Protein AF-A0A2C5XZE7-F1 (afdb_monomer_lite)

pLDDT: mean 70.47, std 21.65, range [35.38, 95.81]

Foldseek 3Di:
DDDDPDPFDWDQDPQQRDIWGPDPVRVVVVCPDPSNVVSVVVVVVVVVVVVVVVVVVVVVVVVVVVVCCVVVVVCPDDDPDDDDDDDDDPPPPVVVVVVVVVCVVVVDDDDDDDDDDDDDDDDDDDDDDDDDDDDDDDDDDDDDDDDDD

Radius of gyration: 31.61 Å; chains: 1; bounding box: 76×50×79 Å

InterPro domains:
  IPR003604 Matrin/U1-C-like, C2H2-type zinc finger [SM00451] (8-43)
  IPR013085 U1-C, C2H2-type zinc finger [PF06220] (9-42)
  IPR036236 Zinc finger C2H2 superfamily [SSF57667] (9-52)
  IPR040023 WW domain-binding protein 4 [PTHR13173] (1-76)

Structure (mmCIF, N/CA/C/O backbone):
data_AF-A0A2C5XZE7-F1
#
_entry.id   AF-A0A2C5XZE7-F1
#
loop_
_atom_site.group_PDB
_atom_site.id
_atom_site.type_symbol
_atom_site.label_atom_id
_atom_site.label_alt_id
_atom_site.label_comp_id
_atom_site.label_asym_id
_atom_site.label_entity_id
_atom_site.label_seq_id
_atom_site.pdbx_PDB_ins_code
_atom_site.Cartn_x
_atom_site.Cartn_y
_atom_site.Cartn_z
_atom_site.occupancy
_atom_site.B_iso_or_equiv
_atom_site.auth_seq_id
_atom_site.auth_comp_id
_atom_site.auth_asym_id
_atom_site.auth_atom_id
_atom_site.pdbx_PDB_model_num
ATOM 1 N N . MET A 1 1 ? -3.528 26.593 37.131 1.00 56.59 1 MET A N 1
ATOM 2 C CA . MET A 1 1 ? -2.731 25.625 36.351 1.00 56.59 1 MET A CA 1
ATOM 3 C C . MET A 1 1 ? -3.658 25.050 35.301 1.00 56.59 1 MET A C 1
ATOM 5 O O . MET A 1 1 ? -4.639 24.436 35.677 1.00 56.59 1 MET A O 1
ATOM 9 N N . SER A 1 2 ? -3.459 25.368 34.026 1.00 60.34 2 SER A N 1
ATOM 10 C CA . SER A 1 2 ? -4.349 24.929 32.948 1.00 60.34 2 SER A CA 1
ATOM 11 C C . SER A 1 2 ? -4.064 23.470 32.592 1.00 60.34 2 SER A C 1
ATOM 13 O O . SER A 1 2 ? -3.023 23.171 32.006 1.00 60.34 2 SER A O 1
ATOM 15 N N . GLU A 1 3 ? -4.979 22.566 32.957 1.00 59.72 3 GLU A N 1
ATOM 16 C CA . GLU A 1 3 ? -4.972 21.178 32.495 1.00 59.72 3 GLU A CA 1
ATOM 17 C C . GLU A 1 3 ? -4.817 21.118 30.970 1.00 59.72 3 GLU A C 1
ATOM 19 O O . GLU A 1 3 ? -5.596 21.670 30.190 1.00 59.72 3 GLU A O 1
ATOM 24 N N . TYR A 1 4 ? -3.786 20.405 30.543 1.00 65.81 4 TYR A N 1
ATOM 25 C CA . TYR A 1 4 ? -3.525 20.090 29.156 1.00 65.81 4 TYR A CA 1
ATOM 26 C C . TYR A 1 4 ? -4.448 18.939 28.730 1.00 65.81 4 TYR A C 1
ATOM 28 O O . TYR A 1 4 ? -4.249 17.784 29.109 1.00 65.81 4 TYR A O 1
ATOM 36 N N . TRP A 1 5 ? -5.474 19.246 27.936 1.00 74.94 5 TRP A N 1
ATOM 37 C CA . TRP A 1 5 ? -6.295 18.234 27.279 1.00 74.94 5 TRP A CA 1
ATOM 38 C C . TRP A 1 5 ? -5.441 17.546 26.204 1.00 74.94 5 TRP A C 1
ATOM 40 O O . TRP A 1 5 ? -5.211 18.050 25.109 1.00 74.94 5 TRP A O 1
ATOM 50 N N . LYS A 1 6 ? -4.891 16.379 26.531 1.00 73.88 6 LYS A N 1
ATOM 51 C CA . LYS A 1 6 ? -4.135 15.562 25.577 1.00 73.88 6 LYS A CA 1
ATOM 52 C C . LYS A 1 6 ? -5.154 14.790 24.741 1.00 73.88 6 LYS A C 1
ATOM 54 O O . LYS A 1 6 ? -5.779 13.855 25.236 1.00 73.88 6 LYS A O 1
ATOM 59 N N . SER A 1 7 ? -5.371 15.200 23.492 1.00 82.00 7 SER A N 1
ATOM 60 C CA . SER A 1 7 ? -6.251 14.467 22.574 1.00 82.00 7 SER A CA 1
ATOM 61 C C . SER A 1 7 ? -5.785 13.018 22.417 1.00 82.00 7 SER A C 1
ATOM 63 O O . SER A 1 7 ? -4.579 12.764 22.376 1.00 82.00 7 SER A O 1
ATOM 65 N N . THR A 1 8 ? -6.721 12.076 22.269 1.00 82.50 8 THR A N 1
ATOM 66 C CA . THR A 1 8 ? -6.388 10.673 21.993 1.00 82.50 8 THR A CA 1
ATOM 67 C C . THR A 1 8 ? -5.544 10.587 20.718 1.00 82.50 8 THR A C 1
ATOM 69 O O . THR A 1 8 ? -5.993 11.084 19.677 1.00 82.50 8 THR A O 1
ATOM 72 N N . PRO A 1 9 ? -4.345 9.982 20.769 1.00 88.00 9 PRO A N 1
ATOM 73 C CA . PRO A 1 9 ? -3.509 9.840 19.588 1.00 88.00 9 PRO A CA 1
ATOM 74 C C . PRO A 1 9 ? -4.241 9.023 18.509 1.00 88.00 9 PRO A C 1
ATOM 76 O O . PRO A 1 9 ? -5.071 8.155 18.810 1.00 88.00 9 PRO A O 1
ATOM 79 N N . LYS A 1 10 ? -4.002 9.367 17.242 1.00 91.19 10 LYS A N 1
ATOM 80 C CA . LYS A 1 10 ? -4.565 8.687 16.071 1.00 91.19 10 LYS A CA 1
ATOM 81 C C . LYS A 1 10 ? -3.438 8.404 15.085 1.00 91.19 10 LYS A C 1
ATOM 83 O O . LYS A 1 10 ? -2.702 9.326 14.731 1.00 91.19 10 LYS A O 1
ATOM 88 N N . TYR A 1 11 ? -3.369 7.181 14.570 1.00 90.81 11 TYR A N 1
ATOM 89 C CA . TYR A 1 11 ? -2.409 6.798 13.542 1.00 90.81 11 TYR A CA 1
ATOM 90 C C . TYR A 1 11 ? -3.055 6.687 12.176 1.00 90.81 11 TYR A C 1
ATOM 92 O O . TYR A 1 11 ? -4.246 6.409 12.021 1.00 90.81 11 TYR A O 1
ATOM 100 N N . TRP A 1 12 ? -2.217 6.862 11.165 1.00 94.06 12 TRP A N 1
ATOM 101 C CA . TRP A 1 12 ? -2.557 6.581 9.786 1.00 94.06 12 TRP A CA 1
ATOM 102 C C . TRP A 1 12 ? -2.275 5.116 9.454 1.00 94.06 12 TRP A C 1
ATOM 104 O O . TRP A 1 12 ? -1.146 4.640 9.584 1.00 94.06 12 TRP A O 1
ATOM 114 N N . CYS A 1 13 ? -3.289 4.399 8.981 1.00 93.88 13 CYS A N 1
ATOM 115 C CA . CYS A 1 13 ? -3.121 3.041 8.486 1.00 93.88 13 CYS A CA 1
ATOM 116 C C . CYS A 1 13 ? -2.782 3.044 6.988 1.00 93.88 13 CYS A C 1
ATOM 118 O O . CYS A 1 13 ? -3.598 3.455 6.162 1.00 93.88 13 CYS A O 1
ATOM 120 N N . LYS A 1 14 ? -1.609 2.511 6.618 1.00 92.25 14 LYS A N 1
ATOM 121 C CA . LYS A 1 14 ? -1.112 2.505 5.230 1.00 92.25 14 LYS A CA 1
ATOM 122 C C . LYS A 1 14 ? -1.949 1.658 4.265 1.00 92.25 14 LYS A C 1
ATOM 124 O O . LYS A 1 14 ? -2.090 2.026 3.107 1.00 92.25 14 LYS A O 1
ATOM 129 N N . HIS A 1 15 ? -2.506 0.538 4.724 1.00 93.94 15 HIS A N 1
ATOM 130 C CA . HIS A 1 15 ? -3.271 -0.374 3.861 1.00 93.94 15 HIS A CA 1
ATOM 131 C C . HIS A 1 15 ? -4.743 0.027 3.713 1.00 93.94 15 HIS A C 1
ATOM 133 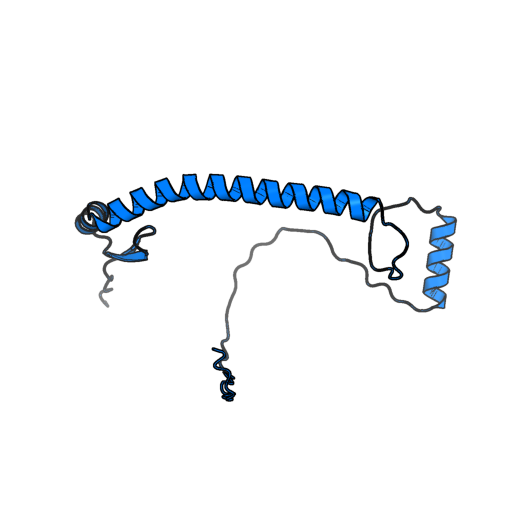O O . HIS A 1 15 ? -5.380 -0.322 2.723 1.00 93.94 15 HIS A O 1
ATOM 139 N N . CYS A 1 16 ? -5.293 0.748 4.693 1.00 90.88 16 CYS A N 1
ATOM 140 C CA . CYS A 1 16 ? -6.690 1.186 4.680 1.00 90.88 16 CYS A CA 1
ATOM 141 C C . CYS A 1 16 ? -6.871 2.660 4.298 1.00 90.88 16 CYS A C 1
ATOM 143 O O . CYS A 1 16 ? -8.006 3.061 4.048 1.00 90.88 16 CYS A O 1
ATOM 145 N N . SER A 1 17 ? -5.786 3.440 4.254 1.00 91.88 17 SER A N 1
ATOM 146 C CA . SER A 1 17 ? -5.788 4.886 4.004 1.00 91.88 17 SER A CA 1
ATOM 147 C C . SER A 1 17 ? -6.788 5.635 4.888 1.00 91.88 17 SER A C 1
ATOM 149 O O . SER A 1 17 ? -7.579 6.448 4.414 1.00 91.88 17 SER A O 1
ATOM 151 N N . CYS A 1 18 ? -6.797 5.311 6.182 1.00 91.56 18 CYS A N 1
ATOM 152 C CA . CYS A 1 18 ? -7.702 5.910 7.154 1.00 91.56 18 CYS A CA 1
ATOM 153 C C . CYS A 1 18 ? -6.991 6.205 8.475 1.00 91.56 18 CYS A C 1
ATOM 155 O O . CYS A 1 18 ? -6.058 5.497 8.868 1.00 91.56 18 CYS A O 1
ATOM 157 N N . TYR A 1 19 ? -7.479 7.230 9.176 1.00 92.62 19 TYR A N 1
ATOM 158 C CA . TYR A 1 19 ? -7.058 7.537 10.538 1.00 92.62 19 TYR A CA 1
ATOM 159 C C . TYR A 1 19 ? -7.811 6.661 11.537 1.00 92.62 19 TYR A C 1
ATOM 161 O O . TYR A 1 19 ? -9.041 6.632 11.549 1.00 92.62 19 TYR A O 1
ATOM 169 N N . VAL A 1 20 ? -7.064 5.963 12.384 1.00 92.38 20 VAL A N 1
ATOM 170 C CA . VAL A 1 20 ? -7.575 5.058 13.418 1.00 92.38 20 VAL A CA 1
ATOM 171 C C . VAL A 1 20 ? -7.083 5.551 14.775 1.00 92.38 20 VAL A C 1
ATOM 173 O O . VAL A 1 20 ? -6.027 6.169 14.875 1.00 92.38 20 VAL A O 1
ATOM 176 N N . ARG A 1 21 ? -7.864 5.323 15.830 1.00 91.88 21 ARG A N 1
ATOM 177 C CA . ARG A 1 21 ? -7.493 5.691 17.203 1.00 91.88 21 ARG A CA 1
ATOM 178 C C . ARG A 1 21 ? -6.381 4.770 17.729 1.00 91.88 21 ARG A C 1
ATOM 180 O O . ARG A 1 21 ? -6.443 3.559 17.547 1.00 91.88 21 ARG A O 1
ATOM 187 N N . ASP A 1 22 ? -5.371 5.342 18.387 1.00 88.06 22 ASP A N 1
ATOM 188 C CA . ASP A 1 22 ? -4.148 4.656 18.845 1.00 88.06 22 ASP A CA 1
ATOM 189 C C . ASP A 1 22 ? -4.298 3.918 20.188 1.00 88.06 22 ASP A C 1
ATOM 191 O O . ASP A 1 22 ? -3.352 3.835 20.974 1.00 88.06 22 ASP A O 1
ATOM 195 N N . THR A 1 23 ? -5.467 3.358 20.494 1.00 90.88 23 THR A N 1
ATOM 196 C CA . THR A 1 23 ? -5.580 2.471 21.663 1.00 90.88 23 THR A CA 1
ATOM 197 C C . THR A 1 23 ? -5.139 1.058 21.276 1.00 90.88 23 THR A C 1
ATOM 199 O O . THR A 1 23 ? -5.322 0.635 20.136 1.00 90.88 23 THR A O 1
ATOM 202 N N . LYS A 1 24 ? -4.527 0.303 22.201 1.00 89.50 24 LYS A N 1
ATOM 203 C CA . LYS A 1 24 ? -4.026 -1.056 21.897 1.00 89.50 24 LYS A CA 1
ATOM 204 C C . LYS A 1 24 ? -5.141 -1.971 21.375 1.00 89.50 24 LYS A C 1
ATOM 206 O O . LYS A 1 24 ? -4.940 -2.665 20.384 1.00 89.50 24 LYS A O 1
ATOM 211 N N . LEU A 1 25 ? -6.316 -1.904 22.002 1.00 90.81 25 LEU A N 1
ATOM 212 C CA . LEU A 1 25 ? -7.503 -2.660 21.603 1.00 90.81 25 LEU A CA 1
ATOM 213 C C . LEU A 1 25 ? -8.029 -2.230 20.233 1.00 90.81 25 LEU A C 1
ATOM 215 O O . LEU A 1 25 ? -8.309 -3.081 19.397 1.00 90.81 25 LEU A O 1
ATOM 219 N N . GLU A 1 26 ? -8.143 -0.929 19.964 1.00 90.19 26 GLU A N 1
ATOM 220 C CA . GLU A 1 26 ? -8.687 -0.468 18.681 1.00 90.19 26 GLU A CA 1
ATOM 221 C C . GLU A 1 26 ? -7.711 -0.678 17.530 1.00 90.19 26 GLU A C 1
ATOM 223 O O . GLU A 1 26 ? -8.152 -1.000 16.429 1.00 90.19 26 GLU A O 1
ATOM 228 N N . ARG A 1 27 ? -6.401 -0.579 17.782 1.00 91.31 27 ARG A N 1
ATOM 229 C CA . ARG A 1 27 ? -5.363 -0.951 16.816 1.00 91.31 27 ARG A CA 1
ATOM 230 C C . ARG A 1 27 ? -5.484 -2.424 16.438 1.00 91.31 27 ARG A C 1
ATOM 232 O O . ARG A 1 27 ? -5.585 -2.736 15.256 1.00 91.31 27 ARG A O 1
ATOM 239 N N . GLN A 1 28 ? -5.544 -3.312 17.430 1.00 92.50 28 GLN A N 1
ATOM 240 C CA . GLN A 1 28 ? -5.698 -4.748 17.192 1.00 92.50 28 GLN A CA 1
ATOM 241 C C . GLN A 1 28 ? -7.028 -5.074 16.508 1.00 92.50 28 GLN A C 1
ATOM 243 O O . GLN A 1 28 ? -7.051 -5.864 15.571 1.00 92.50 28 GLN A O 1
ATOM 248 N N . ASN A 1 29 ? -8.127 -4.431 16.907 1.00 92.69 29 ASN A N 1
ATOM 249 C CA . ASN A 1 29 ? -9.430 -4.619 16.271 1.00 92.69 29 ASN A CA 1
ATOM 250 C C . ASN A 1 29 ? -9.426 -4.137 14.808 1.00 92.69 29 ASN A C 1
ATOM 252 O O . ASN A 1 29 ? -9.952 -4.806 13.918 1.00 92.69 29 ASN A O 1
ATOM 256 N N . HIS A 1 30 ? -8.778 -3.003 14.529 1.00 94.12 30 HIS A N 1
ATOM 257 C CA . HIS A 1 30 ? -8.608 -2.498 13.169 1.00 94.12 30 HIS A CA 1
ATOM 258 C C . HIS A 1 30 ? -7.752 -3.439 12.312 1.00 94.12 30 HIS A C 1
ATOM 260 O O . HIS A 1 30 ? -8.111 -3.726 11.171 1.00 94.12 30 HIS A O 1
ATOM 266 N N . GLU A 1 31 ? -6.654 -3.955 12.861 1.00 92.25 31 GLU A N 1
ATOM 267 C CA . GLU A 1 31 ? -5.787 -4.920 12.183 1.00 92.25 31 GLU A CA 1
ATOM 268 C C . GLU A 1 31 ? -6.502 -6.257 11.953 1.00 92.25 31 GLU A C 1
ATOM 270 O O . GLU A 1 31 ? -6.389 -6.828 10.871 1.00 92.25 31 GLU A O 1
ATOM 275 N N . ALA A 1 32 ? -7.311 -6.725 12.904 1.00 92.44 32 ALA A N 1
ATOM 276 C CA . ALA A 1 32 ? -8.114 -7.942 12.784 1.00 92.44 32 ALA A CA 1
ATOM 277 C C . ALA A 1 32 ? -9.302 -7.802 11.811 1.00 92.44 32 ALA A C 1
ATOM 279 O O . ALA A 1 32 ? -9.874 -8.803 11.376 1.00 92.44 32 ALA A O 1
ATOM 280 N N . THR A 1 33 ? -9.677 -6.578 11.429 1.00 93.94 33 THR A N 1
ATOM 281 C CA . THR A 1 33 ? -10.823 -6.338 10.546 1.00 93.94 33 THR A CA 1
ATOM 282 C C . THR A 1 33 ? -10.590 -6.946 9.154 1.00 93.94 33 THR A C 1
ATOM 284 O O . THR A 1 33 ? -9.542 -6.752 8.530 1.00 93.94 33 THR A O 1
ATOM 287 N N . ALA A 1 34 ? -11.614 -7.601 8.592 1.00 91.75 34 ALA A N 1
ATOM 288 C CA . ALA A 1 34 ? -11.547 -8.240 7.271 1.00 91.75 34 ALA A CA 1
ATOM 289 C C . ALA A 1 34 ? -11.133 -7.278 6.138 1.00 91.75 34 ALA A C 1
ATOM 291 O O . ALA A 1 34 ? -10.426 -7.669 5.208 1.00 91.75 34 ALA A O 1
ATOM 292 N N . ARG A 1 35 ? -11.514 -5.996 6.233 1.00 91.50 35 ARG A N 1
ATOM 293 C CA . ARG A 1 35 ? -11.099 -4.946 5.289 1.00 91.50 35 ARG A CA 1
ATOM 294 C C . ARG A 1 35 ? -9.581 -4.744 5.284 1.00 91.50 35 ARG A C 1
ATOM 296 O O . ARG A 1 35 ? -8.988 -4.671 4.208 1.00 91.50 35 ARG A O 1
ATOM 303 N N . HIS A 1 36 ? -8.971 -4.662 6.466 1.00 95.12 36 HIS A N 1
ATOM 304 C CA . HIS A 1 36 ? -7.534 -4.450 6.627 1.00 95.12 36 HIS A CA 1
ATOM 305 C C . HIS A 1 36 ? -6.752 -5.671 6.141 1.00 95.12 36 HIS A C 1
ATOM 307 O O . HIS A 1 36 ? -5.889 -5.557 5.272 1.00 95.12 36 HIS A O 1
ATOM 313 N N . GLN A 1 37 ? -7.151 -6.858 6.596 1.00 94.81 37 GLN A N 1
ATOM 314 C CA . GLN A 1 37 ? -6.564 -8.127 6.166 1.00 94.81 37 GLN A CA 1
ATOM 315 C C . GLN A 1 37 ? -6.688 -8.346 4.650 1.00 94.81 37 GLN A C 1
ATOM 317 O O . GLN A 1 37 ? -5.736 -8.755 3.985 1.00 94.81 37 GLN A O 1
ATOM 322 N N . GLY A 1 38 ? -7.840 -8.015 4.061 1.00 94.88 38 GLY A N 1
ATOM 323 C CA . GLY A 1 38 ? -8.046 -8.070 2.615 1.00 94.88 38 GLY A CA 1
ATOM 324 C C . GLY A 1 38 ? -7.188 -7.063 1.841 1.00 94.88 38 GLY A C 1
ATOM 325 O O . GLY A 1 38 ? -6.731 -7.365 0.738 1.00 94.88 38 GLY A O 1
ATOM 326 N N . ALA A 1 39 ? -6.940 -5.873 2.393 1.00 93.81 39 ALA A N 1
ATOM 327 C CA . ALA A 1 39 ? -6.028 -4.894 1.803 1.00 93.81 39 ALA A CA 1
ATOM 328 C C . ALA A 1 39 ? -4.565 -5.363 1.858 1.00 93.81 39 ALA A C 1
ATOM 330 O O . ALA A 1 39 ? -3.879 -5.275 0.842 1.00 93.81 39 ALA A O 1
ATOM 331 N N . ILE A 1 40 ? -4.118 -5.962 2.968 1.00 94.88 40 ILE A N 1
ATOM 332 C CA . ILE A 1 40 ? -2.779 -6.570 3.081 1.00 94.88 40 ILE A CA 1
ATOM 333 C C . ILE A 1 40 ? -2.605 -7.689 2.050 1.00 94.88 40 ILE A C 1
ATOM 335 O O . ILE A 1 40 ? -1.669 -7.667 1.252 1.00 94.88 40 ILE A O 1
ATOM 339 N N . LYS A 1 41 ? -3.543 -8.643 2.000 1.00 94.38 41 LYS A N 1
ATOM 340 C CA . LYS A 1 41 ? -3.487 -9.770 1.052 1.00 94.38 41 LYS A CA 1
ATOM 341 C C . LYS A 1 41 ? -3.534 -9.315 -0.410 1.00 94.38 41 LYS A C 1
ATOM 343 O O . LYS A 1 41 ? -3.034 -10.009 -1.295 1.00 94.38 41 LYS A O 1
ATOM 348 N N . ARG A 1 42 ? -4.168 -8.174 -0.701 1.00 94.38 42 ARG A N 1
ATOM 349 C CA . ARG A 1 42 ? -4.116 -7.547 -2.031 1.00 94.38 42 ARG A CA 1
ATOM 350 C C . ARG A 1 42 ? -2.766 -6.892 -2.285 1.00 94.38 42 ARG A C 1
ATOM 352 O O . ARG A 1 42 ? -2.193 -7.165 -3.327 1.00 94.38 42 ARG A O 1
ATOM 359 N N . SER A 1 43 ? -2.241 -6.124 -1.333 1.00 93.19 43 SER A N 1
ATOM 360 C CA . SER A 1 43 ? -0.921 -5.493 -1.435 1.00 93.19 43 SER A CA 1
ATOM 361 C C . SER A 1 43 ? 0.187 -6.513 -1.706 1.00 93.19 43 SER A C 1
ATOM 363 O O . SER A 1 43 ? 1.056 -6.247 -2.527 1.00 93.19 43 SER A O 1
ATOM 365 N N . LEU A 1 44 ? 0.139 -7.688 -1.068 1.00 93.62 44 LEU A N 1
ATOM 366 C CA . LEU A 1 44 ? 1.123 -8.750 -1.293 1.00 93.62 44 LEU A CA 1
ATOM 367 C C . LEU A 1 44 ? 1.038 -9.329 -2.713 1.00 93.62 44 LEU A C 1
ATOM 369 O O . LEU A 1 44 ? 2.053 -9.501 -3.378 1.00 93.62 44 LEU A O 1
ATOM 373 N N . ARG A 1 45 ? -0.177 -9.598 -3.205 1.00 94.56 45 ARG A N 1
ATOM 374 C CA . ARG A 1 45 ? -0.379 -10.105 -4.574 1.00 94.56 45 ARG A CA 1
ATOM 375 C C . ARG A 1 45 ? -0.048 -9.060 -5.633 1.00 94.56 45 ARG A C 1
ATOM 377 O O . ARG A 1 45 ? 0.446 -9.417 -6.697 1.00 94.56 45 ARG A O 1
ATOM 384 N N . GLU A 1 46 ? -0.335 -7.794 -5.350 1.00 93.69 46 GLU A N 1
ATOM 385 C CA . GLU A 1 46 ? -0.028 -6.699 -6.260 1.00 93.69 46 GLU A CA 1
ATOM 386 C C . GLU A 1 46 ? 1.479 -6.548 -6.430 1.00 93.69 46 GLU A C 1
ATOM 388 O O . GLU A 1 46 ? 1.915 -6.449 -7.562 1.00 93.69 46 GLU A O 1
ATOM 393 N N . LEU A 1 47 ? 2.275 -6.676 -5.364 1.00 95.81 47 LEU A N 1
ATOM 394 C CA . LEU A 1 47 ? 3.736 -6.561 -5.443 1.00 95.81 47 LEU A CA 1
ATOM 395 C C . LEU A 1 47 ? 4.371 -7.562 -6.423 1.00 95.81 47 LEU A C 1
ATOM 397 O O . LEU A 1 47 ? 5.270 -7.206 -7.179 1.00 95.81 47 LEU A O 1
ATOM 401 N N . HIS A 1 48 ? 3.872 -8.799 -6.467 1.00 94.06 48 HIS A N 1
ATOM 402 C CA . HIS A 1 48 ? 4.319 -9.777 -7.464 1.00 94.06 48 HIS A CA 1
ATOM 403 C C . HIS A 1 48 ? 3.898 -9.385 -8.886 1.00 94.06 48 HIS A C 1
ATOM 405 O O . HIS A 1 48 ? 4.703 -9.430 -9.814 1.00 94.06 48 HIS A O 1
ATOM 411 N N . ARG A 1 49 ? 2.645 -8.946 -9.061 1.00 94.94 49 ARG A N 1
ATOM 412 C CA . ARG A 1 49 ? 2.115 -8.535 -10.370 1.00 94.94 49 ARG A CA 1
ATOM 413 C C . ARG A 1 49 ? 2.772 -7.262 -10.896 1.00 94.94 49 ARG A C 1
ATOM 415 O O . ARG A 1 49 ? 2.952 -7.143 -12.105 1.00 94.94 49 ARG A O 1
ATOM 422 N N . THR A 1 50 ? 3.086 -6.302 -10.031 1.00 94.75 50 THR A N 1
ATOM 423 C CA . THR A 1 50 ? 3.779 -5.067 -10.406 1.00 94.75 50 THR A CA 1
ATOM 424 C C . THR A 1 50 ? 5.217 -5.375 -10.756 1.00 94.75 50 THR A C 1
ATOM 426 O O . THR A 1 50 ? 5.660 -4.909 -11.792 1.00 94.75 50 THR A O 1
ATOM 429 N N . HIS A 1 51 ? 5.903 -6.237 -9.999 1.00 95.38 51 HIS A N 1
ATOM 430 C CA . HIS A 1 51 ? 7.271 -6.636 -10.322 1.00 95.38 51 HIS A CA 1
ATOM 431 C C . HIS A 1 51 ? 7.372 -7.273 -11.717 1.00 95.38 51 HIS A C 1
ATOM 433 O O . HIS A 1 51 ? 8.194 -6.858 -12.524 1.00 95.38 51 HIS A O 1
ATOM 439 N N . GLU A 1 52 ? 6.489 -8.212 -12.070 1.00 93.81 52 GLU A N 1
ATOM 440 C CA . GLU A 1 52 ? 6.485 -8.811 -13.417 1.00 93.81 52 GLU A CA 1
ATOM 441 C C . GLU A 1 52 ? 6.154 -7.809 -14.536 1.00 93.81 52 GLU A C 1
ATOM 443 O O . GLU A 1 52 ? 6.680 -7.908 -15.648 1.00 93.81 52 GLU A O 1
ATOM 448 N N . ARG A 1 53 ? 5.266 -6.838 -14.280 1.00 94.69 53 ARG A N 1
ATOM 449 C CA . ARG A 1 53 ? 4.985 -5.758 -15.241 1.00 94.69 53 ARG A CA 1
ATOM 450 C C . ARG A 1 53 ? 6.180 -4.829 -15.387 1.00 94.69 53 ARG A C 1
ATOM 452 O O . ARG A 1 53 ? 6.572 -4.553 -16.512 1.00 94.69 53 ARG A O 1
ATOM 459 N N . GLU A 1 54 ? 6.772 -4.417 -14.272 1.00 94.06 54 GLU A N 1
ATOM 460 C CA . GLU A 1 54 ? 7.948 -3.559 -14.230 1.00 94.06 54 GLU A CA 1
ATOM 461 C C . GLU A 1 54 ? 9.131 -4.210 -14.937 1.00 94.06 54 GLU A C 1
ATOM 463 O O . GLU A 1 54 ? 9.815 -3.524 -15.681 1.00 94.06 54 GLU A O 1
ATOM 468 N N . GLU A 1 55 ? 9.364 -5.514 -14.775 1.00 94.88 55 GLU A N 1
ATOM 469 C CA . GLU A 1 55 ? 10.426 -6.214 -15.504 1.00 94.88 55 GLU A CA 1
ATOM 470 C C . GLU A 1 55 ? 10.155 -6.246 -17.014 1.00 94.88 55 GLU A C 1
ATOM 472 O O . GLU A 1 55 ? 11.053 -5.942 -17.799 1.00 94.88 55 GLU A O 1
ATOM 477 N N . ARG A 1 56 ? 8.908 -6.487 -17.446 1.00 94.19 56 ARG A N 1
ATOM 478 C CA . ARG A 1 56 ? 8.547 -6.378 -18.872 1.00 94.19 56 ARG A CA 1
ATOM 479 C C . ARG A 1 56 ? 8.673 -4.951 -19.405 1.00 94.19 56 ARG A C 1
ATOM 481 O O . ARG A 1 56 ? 9.123 -4.761 -20.532 1.00 94.19 56 ARG A O 1
ATOM 488 N N . ASP A 1 57 ? 8.295 -3.946 -18.624 1.00 93.69 57 ASP A N 1
ATOM 489 C CA . ASP A 1 57 ? 8.422 -2.533 -18.995 1.00 93.69 57 ASP A CA 1
ATOM 490 C C . ASP A 1 57 ? 9.884 -2.087 -19.034 1.00 93.69 57 ASP A C 1
ATOM 492 O O . ASP A 1 57 ? 10.286 -1.395 -19.968 1.00 93.69 57 ASP A O 1
ATOM 496 N N . LYS A 1 58 ? 10.710 -2.557 -18.095 1.00 95.06 58 LYS A N 1
ATOM 497 C CA . LYS A 1 58 ? 12.164 -2.377 -18.109 1.00 95.06 58 LYS A CA 1
ATOM 498 C C . LYS A 1 58 ? 12.779 -3.051 -19.327 1.00 95.06 58 LYS A C 1
ATOM 500 O O . LYS A 1 58 ? 13.635 -2.443 -19.956 1.00 95.06 58 LYS A O 1
ATOM 505 N N . GLU A 1 59 ? 12.361 -4.261 -19.697 1.00 93.75 59 GLU A N 1
ATOM 506 C CA . GLU A 1 59 ? 12.846 -4.931 -20.911 1.00 93.75 59 GLU A CA 1
ATOM 507 C C . GLU A 1 59 ? 12.445 -4.156 -22.175 1.00 93.75 59 GLU A C 1
ATOM 509 O O . GLU A 1 59 ? 13.290 -3.908 -23.035 1.00 93.75 59 GLU A O 1
ATOM 514 N N . ARG A 1 60 ? 11.188 -3.700 -22.270 1.00 92.94 60 ARG A N 1
ATOM 515 C CA . ARG A 1 60 ? 10.713 -2.843 -23.370 1.00 92.94 60 ARG A CA 1
ATOM 516 C C . ARG A 1 60 ? 11.519 -1.551 -23.469 1.00 92.94 60 ARG A C 1
ATOM 518 O O . ARG A 1 60 ? 12.003 -1.221 -24.549 1.00 92.94 60 ARG A O 1
ATOM 525 N N . ALA A 1 61 ? 11.709 -0.858 -22.348 1.00 92.44 61 ALA A N 1
ATOM 526 C CA . ALA A 1 61 ? 12.505 0.360 -22.281 1.00 92.44 61 ALA A CA 1
ATOM 527 C C . ALA A 1 61 ? 13.969 0.093 -22.655 1.00 92.44 61 ALA A C 1
ATOM 529 O O . ALA A 1 61 ? 14.543 0.842 -23.436 1.00 92.44 61 ALA A O 1
ATOM 530 N N . ARG A 1 62 ? 14.569 -1.002 -22.173 1.00 93.06 62 ARG A N 1
ATOM 531 C CA . ARG A 1 62 ? 15.938 -1.408 -22.534 1.00 93.06 62 ARG A CA 1
ATOM 532 C C . ARG A 1 62 ? 16.069 -1.722 -24.023 1.00 93.06 62 ARG A C 1
ATOM 534 O O . ARG A 1 62 ? 17.050 -1.305 -24.631 1.00 93.06 62 ARG A O 1
ATOM 541 N N . ARG A 1 63 ? 15.095 -2.415 -24.623 1.00 92.69 63 ARG A N 1
ATOM 542 C CA . ARG A 1 63 ? 15.068 -2.700 -26.067 1.00 92.69 63 ARG A CA 1
ATOM 543 C C . ARG A 1 63 ? 14.951 -1.412 -26.879 1.00 92.69 63 ARG A C 1
ATOM 545 O O . ARG A 1 63 ? 15.670 -1.260 -27.862 1.00 92.69 63 ARG A O 1
ATOM 552 N N . GLU A 1 64 ? 14.102 -0.482 -26.451 1.00 91.12 64 GLU A N 1
ATOM 553 C CA . GLU A 1 64 ? 13.955 0.813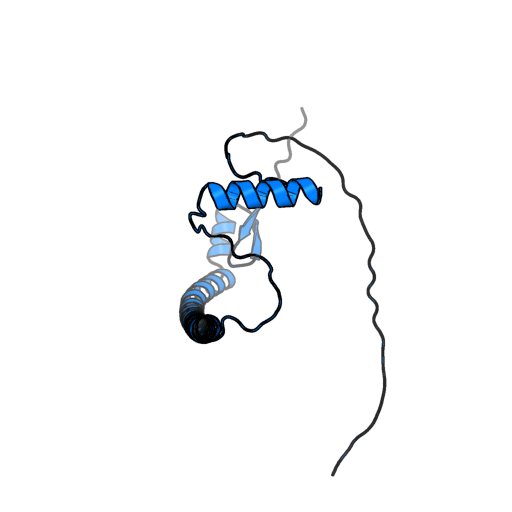 -27.117 1.00 91.12 64 GLU A CA 1
ATOM 554 C C . GLU A 1 64 ? 15.211 1.678 -26.969 1.00 91.12 64 GLU A C 1
ATOM 556 O O . GLU A 1 64 ? 15.673 2.247 -27.952 1.00 91.12 64 GLU A O 1
ATOM 561 N N . ILE A 1 65 ? 15.846 1.695 -25.793 1.00 91.06 65 ILE A N 1
ATOM 562 C CA . ILE A 1 65 ? 17.145 2.353 -25.587 1.00 91.06 65 ILE A CA 1
ATOM 563 C C . ILE A 1 65 ? 18.214 1.732 -26.488 1.00 91.06 65 ILE A C 1
ATOM 565 O O . ILE A 1 65 ? 18.972 2.460 -27.114 1.00 91.06 65 ILE A O 1
ATOM 569 N N . ALA A 1 66 ? 18.284 0.404 -26.597 1.0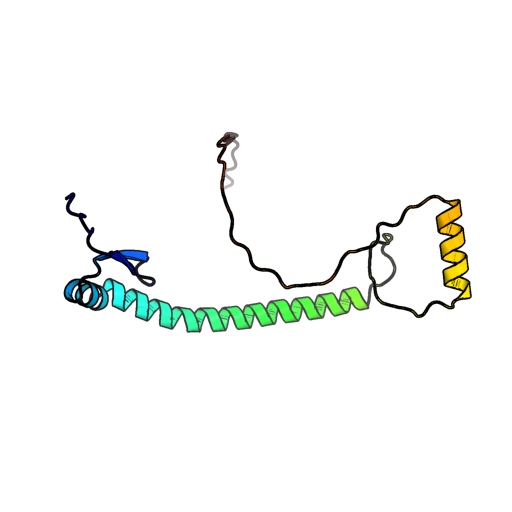0 89.69 66 ALA A N 1
ATOM 570 C CA . ALA A 1 66 ? 19.244 -0.257 -27.479 1.00 89.69 66 ALA A CA 1
ATOM 571 C C . ALA A 1 66 ? 19.000 0.096 -28.957 1.00 89.69 66 ALA A C 1
ATOM 573 O O . ALA A 1 66 ? 19.951 0.382 -29.685 1.00 89.69 66 ALA A O 1
ATOM 574 N N . ARG A 1 67 ? 17.731 0.143 -29.385 1.00 90.38 67 ARG A N 1
ATOM 575 C CA . ARG A 1 67 ? 17.336 0.587 -30.729 1.00 90.38 67 ARG A CA 1
ATOM 576 C C . ARG A 1 67 ? 17.748 2.038 -30.976 1.00 90.38 67 ARG A C 1
ATOM 578 O O . ARG A 1 67 ? 18.380 2.321 -31.988 1.00 90.38 67 ARG A O 1
ATOM 585 N N . LEU A 1 68 ? 17.425 2.940 -30.050 1.00 85.88 68 LEU A N 1
ATOM 586 C CA . LEU A 1 68 ? 17.775 4.357 -30.133 1.00 85.88 68 LEU A CA 1
ATOM 587 C C . LEU A 1 68 ? 19.285 4.564 -30.118 1.00 85.88 68 LEU A C 1
ATOM 589 O O . LEU A 1 68 ? 19.782 5.305 -30.949 1.00 85.88 68 LEU A O 1
ATOM 593 N N . ASN A 1 69 ? 20.029 3.872 -29.258 1.00 84.88 69 ASN A N 1
ATOM 594 C CA . ASN A 1 69 ? 21.487 3.956 -29.226 1.00 84.88 69 ASN A CA 1
ATOM 595 C C . ASN A 1 69 ? 22.104 3.465 -30.539 1.00 84.88 69 ASN A C 1
ATOM 597 O O . ASN A 1 69 ? 23.068 4.061 -31.009 1.00 84.88 69 ASN A O 1
ATOM 601 N N . GLY A 1 70 ? 21.544 2.423 -31.159 1.00 78.56 70 GLY A N 1
ATOM 602 C CA . GLY A 1 70 ? 21.973 1.942 -32.473 1.00 78.56 70 GLY A CA 1
ATOM 603 C C . GLY A 1 70 ? 21.680 2.919 -33.617 1.00 78.56 70 GLY A C 1
ATOM 604 O O . GLY A 1 70 ? 22.501 3.044 -34.518 1.00 78.56 70 GLY A O 1
ATOM 605 N N . VAL A 1 71 ? 20.549 3.629 -33.578 1.00 78.50 71 VAL A N 1
ATOM 606 C CA . VAL A 1 71 ? 20.188 4.660 -34.572 1.00 78.50 71 VAL A CA 1
ATOM 607 C C . VAL A 1 71 ? 20.985 5.947 -34.335 1.00 78.50 71 VAL A C 1
ATOM 609 O O . VAL A 1 71 ? 21.657 6.417 -35.236 1.00 78.50 71 VAL A O 1
ATOM 612 N N . VAL A 1 72 ? 21.038 6.458 -33.105 1.00 73.31 72 VAL A N 1
ATOM 613 C CA . VAL A 1 72 ? 21.793 7.669 -32.722 1.00 73.31 72 VAL A CA 1
ATOM 614 C C . VAL A 1 72 ? 23.302 7.511 -32.932 1.00 73.31 72 VAL A C 1
ATOM 616 O O . VAL A 1 72 ? 23.974 8.478 -33.267 1.00 73.31 72 VAL A O 1
ATOM 619 N N . SER A 1 73 ? 23.852 6.304 -32.766 1.00 64.00 73 SER A N 1
ATOM 620 C CA . SER A 1 73 ? 25.280 6.055 -33.032 1.00 64.00 73 SER A CA 1
ATOM 621 C C . SER A 1 73 ? 25.585 5.845 -34.519 1.00 64.00 73 SER A C 1
ATOM 623 O O . SER A 1 73 ? 26.741 5.953 -34.918 1.00 64.00 73 SER A O 1
ATOM 625 N N . LYS A 1 74 ? 24.576 5.518 -35.337 1.00 60.91 74 LYS A N 1
ATOM 626 C CA . LYS A 1 74 ? 24.707 5.315 -36.789 1.00 60.91 74 LYS A CA 1
ATOM 627 C C . LYS A 1 74 ? 24.381 6.589 -37.577 1.00 60.91 74 LYS A C 1
ATOM 629 O O . LYS A 1 74 ? 24.958 6.805 -38.637 1.00 60.91 74 LYS A O 1
ATOM 634 N N . ASP A 1 75 ? 23.547 7.454 -37.009 1.00 54.88 75 ASP A N 1
ATOM 635 C CA . ASP A 1 75 ? 23.196 8.781 -37.499 1.00 54.88 75 ASP A CA 1
ATOM 636 C C . ASP A 1 75 ? 23.908 9.867 -36.671 1.00 54.88 75 ASP A C 1
ATOM 638 O O . ASP A 1 75 ? 23.309 10.569 -35.857 1.00 54.88 75 ASP A O 1
ATOM 642 N N . GLY A 1 76 ? 25.212 10.041 -36.899 1.00 50.44 76 GLY A N 1
ATOM 643 C CA . GLY A 1 76 ? 25.928 11.250 -36.489 1.00 50.44 76 GLY A CA 1
ATOM 644 C C . GLY A 1 76 ? 27.196 11.469 -37.329 1.00 50.44 76 GLY A C 1
ATOM 645 O O . GLY A 1 76 ? 28.059 10.595 -37.272 1.00 50.44 76 GLY A O 1
ATOM 646 N N . PRO A 1 77 ? 27.367 12.585 -38.087 1.00 52.34 77 PRO A N 1
ATOM 647 C CA . PRO A 1 77 ? 26.639 13.858 -38.030 1.00 52.34 77 PRO A CA 1
ATOM 648 C C . PRO A 1 77 ? 26.030 14.298 -39.382 1.00 52.34 77 PRO A C 1
ATOM 650 O O . PRO A 1 77 ? 26.751 14.636 -40.316 1.00 52.34 77 PRO A O 1
ATOM 653 N N . ASN A 1 78 ? 24.703 14.422 -39.464 1.00 50.72 78 ASN A N 1
ATOM 654 C CA . ASN A 1 78 ? 24.077 15.410 -40.355 1.00 50.72 78 ASN A CA 1
ATOM 655 C C . ASN A 1 78 ? 22.711 15.845 -39.812 1.00 50.72 78 ASN A C 1
ATOM 657 O O . ASN A 1 78 ? 21.664 15.604 -40.404 1.00 50.72 78 ASN A O 1
ATOM 661 N N . ALA A 1 79 ? 22.725 16.474 -3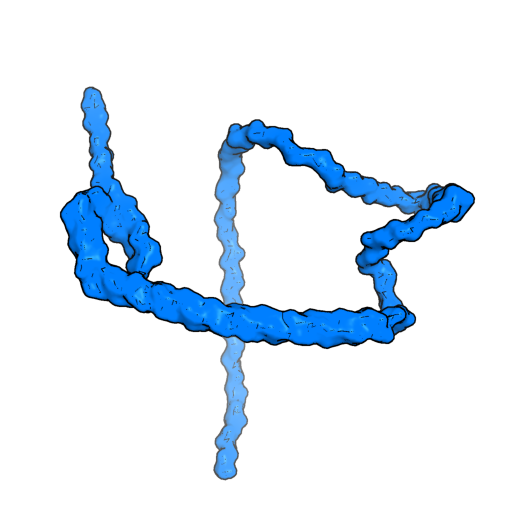8.643 1.00 51.56 79 ALA A N 1
ATOM 662 C CA . ALA A 1 79 ? 21.651 17.358 -38.233 1.00 51.56 79 ALA A CA 1
ATOM 663 C C . ALA A 1 79 ? 22.313 18.632 -37.720 1.00 51.56 79 ALA A C 1
ATOM 665 O O . ALA A 1 79 ? 22.967 18.651 -36.677 1.00 51.56 79 ALA A O 1
ATOM 666 N N . SER A 1 80 ? 22.203 19.681 -38.520 1.00 48.84 80 SER A N 1
ATOM 667 C CA . SER A 1 80 ? 22.633 21.035 -38.216 1.00 48.84 80 SER A CA 1
ATOM 668 C C . SER A 1 80 ? 21.947 21.526 -36.937 1.00 48.84 80 SER A C 1
ATOM 670 O O . SER A 1 80 ? 20.819 22.000 -36.990 1.00 48.84 80 SER A O 1
ATOM 672 N N . ASN A 1 81 ? 22.604 21.372 -35.784 1.00 51.75 81 ASN A N 1
ATOM 673 C CA . ASN A 1 81 ? 22.458 22.242 -34.612 1.00 51.75 81 ASN A CA 1
ATOM 674 C C . ASN A 1 81 ? 23.521 21.898 -33.548 1.00 51.75 81 ASN A C 1
ATOM 676 O O . ASN A 1 81 ? 23.448 20.835 -32.929 1.00 51.75 81 ASN A O 1
ATOM 680 N N . PRO A 1 82 ? 24.509 22.774 -33.280 1.00 45.59 82 PRO A N 1
ATOM 681 C CA . PRO A 1 82 ? 25.516 22.520 -32.264 1.00 45.59 82 PRO A CA 1
ATOM 682 C C . PRO A 1 82 ? 25.018 23.033 -30.911 1.00 45.59 82 PRO A C 1
ATOM 684 O O . PRO A 1 82 ? 25.197 24.198 -30.561 1.00 45.59 82 PRO A O 1
ATOM 687 N N . ALA A 1 83 ? 24.428 22.153 -30.107 1.00 47.91 83 ALA A N 1
ATOM 688 C CA . ALA A 1 83 ? 24.231 22.433 -28.691 1.00 47.91 83 ALA A CA 1
ATOM 689 C C . ALA A 1 83 ? 24.610 21.225 -27.826 1.00 47.91 83 ALA A C 1
ATOM 691 O O . ALA A 1 83 ? 23.804 20.351 -27.541 1.00 47.91 83 ALA A O 1
ATOM 692 N N . LYS A 1 84 ? 25.856 21.299 -27.337 1.00 57.22 84 LYS A N 1
ATOM 693 C CA . LYS A 1 84 ? 26.337 20.779 -26.046 1.00 57.22 84 LYS A CA 1
ATOM 694 C C . LYS A 1 84 ? 26.486 19.250 -25.954 1.00 57.22 84 LYS A C 1
ATOM 696 O O . LYS A 1 84 ? 25.617 18.535 -25.476 1.00 57.22 84 LYS A O 1
ATOM 701 N N . SER A 1 85 ? 27.691 18.770 -26.250 1.00 43.16 85 SER A N 1
ATOM 702 C CA . SER A 1 85 ? 28.234 17.554 -25.633 1.00 43.16 85 SER A CA 1
ATOM 703 C C . SER A 1 85 ? 29.654 17.846 -25.172 1.00 43.16 85 SER A C 1
ATOM 705 O O . SER A 1 85 ? 30.582 17.990 -25.963 1.00 43.16 85 SER A O 1
ATOM 707 N N . ALA A 1 86 ? 29.790 18.035 -23.865 1.00 57.88 86 ALA A N 1
ATOM 708 C CA . ALA A 1 86 ? 31.065 18.180 -23.199 1.00 57.88 86 ALA A CA 1
ATOM 709 C C . ALA A 1 86 ? 31.607 16.786 -22.882 1.00 57.88 86 ALA A C 1
ATOM 711 O O . ALA A 1 86 ? 31.061 16.134 -22.003 1.00 57.88 86 ALA A O 1
ATOM 712 N N . THR A 1 87 ? 32.698 16.388 -23.545 1.00 45.94 87 THR A N 1
ATOM 713 C CA . THR A 1 87 ? 33.808 15.661 -22.905 1.00 45.94 87 THR A CA 1
ATOM 714 C C . THR A 1 87 ? 35.060 15.665 -23.790 1.00 45.94 87 THR A C 1
ATOM 716 O O . THR A 1 87 ? 35.198 14.873 -24.711 1.00 45.94 87 THR A O 1
ATOM 719 N N . ARG A 1 88 ? 35.985 16.567 -23.433 1.00 50.19 88 ARG A N 1
ATOM 720 C CA . ARG A 1 88 ? 37.420 16.307 -23.221 1.00 50.19 88 ARG A CA 1
ATOM 721 C C . ARG A 1 88 ? 38.197 15.661 -24.379 1.00 50.19 88 ARG A C 1
ATOM 723 O O . ARG A 1 88 ? 38.619 14.515 -24.288 1.00 50.19 88 ARG A O 1
ATOM 730 N N . ALA A 1 89 ? 38.508 16.474 -25.385 1.00 48.75 89 ALA A N 1
ATOM 731 C CA . ALA A 1 89 ? 39.718 16.309 -26.185 1.00 48.75 89 ALA A CA 1
ATOM 732 C C . ALA A 1 89 ? 40.820 17.195 -25.583 1.00 48.75 89 ALA A C 1
ATOM 734 O O . ALA A 1 89 ? 40.574 18.351 -25.236 1.00 48.75 89 ALA A O 1
ATOM 735 N N . THR A 1 90 ? 42.019 16.649 -25.405 1.00 54.88 90 THR A N 1
ATOM 736 C CA . THR A 1 90 ? 43.217 17.398 -25.009 1.00 54.88 90 THR A CA 1
ATOM 737 C C . THR A 1 90 ? 43.662 18.268 -26.181 1.00 54.88 90 THR A C 1
ATOM 739 O O . THR A 1 90 ? 44.513 17.868 -26.972 1.00 54.88 90 THR A O 1
ATOM 742 N N . SER A 1 91 ? 43.026 19.427 -26.335 1.00 59.88 91 SER A N 1
ATOM 743 C CA . SER A 1 91 ? 43.401 20.435 -27.324 1.00 59.88 91 SER A CA 1
ATOM 744 C C . SER A 1 91 ? 44.821 20.917 -27.038 1.00 59.88 91 SER A C 1
ATOM 746 O O . SER A 1 91 ? 45.155 21.190 -25.882 1.00 59.88 91 SER A O 1
ATOM 748 N N . SER A 1 92 ? 45.655 21.008 -28.073 1.00 70.44 92 SER A N 1
ATOM 749 C CA . SER A 1 92 ? 47.034 21.472 -27.926 1.00 70.44 92 SER A CA 1
ATOM 750 C C . SER A 1 92 ? 47.066 22.892 -27.333 1.00 70.44 92 SER A C 1
ATOM 752 O O . SER A 1 92 ? 46.154 23.696 -27.549 1.00 70.44 92 SER A O 1
ATOM 754 N N . GLU A 1 93 ? 48.092 23.213 -26.540 1.00 70.06 93 GLU A N 1
ATOM 755 C CA . GLU A 1 93 ? 48.182 24.487 -25.804 1.00 70.06 93 GLU A CA 1
ATOM 756 C C . GLU A 1 93 ? 48.107 25.714 -26.732 1.00 70.06 93 GLU A C 1
ATOM 758 O O . GLU A 1 93 ? 47.526 26.748 -26.387 1.00 70.06 93 GLU A O 1
ATOM 763 N N . THR A 1 94 ? 48.616 25.567 -27.956 1.00 73.25 94 THR A N 1
ATOM 764 C CA . THR A 1 94 ? 48.537 26.563 -29.027 1.00 73.25 94 THR A CA 1
ATOM 765 C C . THR A 1 94 ? 47.106 26.800 -29.507 1.00 73.25 94 THR A C 1
ATOM 767 O O . THR A 1 94 ? 46.712 27.953 -29.701 1.00 73.25 94 THR A O 1
ATOM 770 N N . ASP A 1 95 ? 46.298 25.744 -29.623 1.00 75.75 95 ASP A N 1
ATOM 771 C CA . ASP A 1 95 ? 44.900 25.846 -30.055 1.00 75.75 95 ASP A CA 1
ATOM 772 C C . ASP A 1 95 ? 44.034 26.515 -28.985 1.00 75.75 95 ASP A C 1
ATOM 774 O O . ASP A 1 95 ? 43.210 27.375 -29.296 1.00 75.75 95 ASP A O 1
ATOM 778 N N . LEU A 1 96 ? 44.279 26.207 -27.707 1.00 77.00 96 LEU A N 1
ATOM 779 C CA . LEU A 1 96 ? 43.590 26.845 -26.579 1.00 77.00 96 LEU A CA 1
ATOM 780 C C . LEU A 1 96 ? 43.90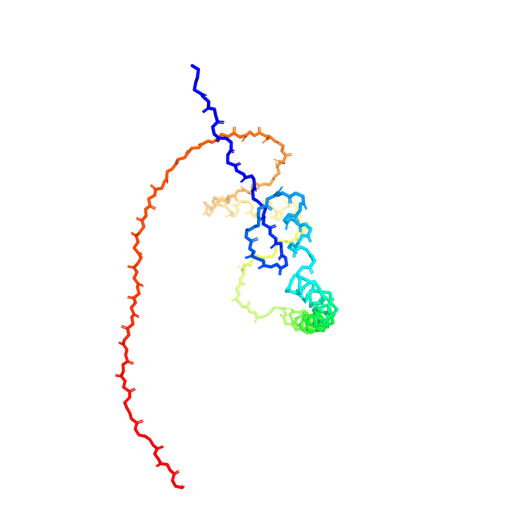0 28.341 -26.485 1.00 77.00 96 LEU A C 1
ATOM 782 O O . LEU A 1 96 ? 43.015 29.146 -26.181 1.00 77.00 96 LEU A O 1
ATOM 786 N N . LYS A 1 97 ? 45.153 28.729 -26.750 1.00 83.06 97 LYS A N 1
ATOM 787 C CA . LYS A 1 97 ? 45.576 30.134 -26.737 1.00 83.06 97 LYS A CA 1
ATOM 788 C C . LYS A 1 97 ? 44.946 30.909 -27.894 1.00 83.06 97 LYS A C 1
ATOM 790 O O . LYS A 1 97 ? 44.436 32.007 -27.680 1.00 83.06 97 LYS A O 1
ATOM 795 N N . ARG A 1 98 ? 44.888 30.303 -29.085 1.00 86.38 98 ARG A N 1
ATOM 796 C CA . ARG A 1 98 ? 44.212 30.876 -30.258 1.00 86.38 98 ARG A CA 1
ATOM 797 C C . ARG A 1 98 ? 42.708 31.016 -30.036 1.00 86.38 98 ARG A C 1
ATOM 799 O O . ARG A 1 98 ? 42.152 32.072 -30.323 1.00 86.38 98 ARG A O 1
ATOM 806 N N . GLN A 1 99 ? 42.080 30.004 -29.441 1.00 82.88 99 GLN A N 1
ATOM 807 C CA . GLN A 1 99 ? 40.669 30.040 -29.075 1.00 82.88 99 GLN A CA 1
ATOM 808 C C . GLN A 1 99 ? 40.394 31.169 -28.068 1.00 82.88 99 GLN A C 1
ATOM 810 O O . GLN A 1 99 ? 39.492 31.971 -28.278 1.00 82.88 99 GLN A O 1
ATOM 815 N N . ARG A 1 100 ? 41.214 31.321 -27.019 1.00 82.50 100 ARG A N 1
ATOM 816 C CA . ARG A 1 100 ? 41.070 32.425 -26.049 1.00 82.50 100 ARG A CA 1
ATOM 817 C C . ARG A 1 100 ? 41.211 33.810 -26.681 1.00 82.50 100 ARG A C 1
ATOM 819 O O . ARG A 1 100 ? 40.423 34.690 -26.348 1.00 82.50 100 ARG A O 1
ATOM 826 N N . GLN A 1 101 ? 42.170 33.994 -27.589 1.00 82.50 101 GLN A N 1
ATOM 827 C CA . GLN A 1 101 ? 42.364 35.266 -28.293 1.00 82.50 101 GLN A CA 1
ATOM 828 C C . GLN A 1 101 ? 41.131 35.629 -29.136 1.00 82.50 101 GLN A C 1
ATOM 830 O O . GLN A 1 101 ? 40.663 36.761 -29.082 1.00 82.50 101 GLN A O 1
ATOM 835 N N . GLN A 1 102 ? 40.564 34.650 -29.851 1.00 82.00 102 GLN A N 1
ATOM 836 C CA . GLN A 1 102 ? 39.351 34.830 -30.659 1.00 82.00 102 GLN A CA 1
ATOM 837 C C . GLN A 1 102 ? 38.125 35.185 -29.805 1.00 82.00 102 GLN A C 1
ATOM 839 O O . GLN A 1 102 ? 37.300 35.991 -30.220 1.00 82.00 102 GLN A O 1
ATOM 844 N N . LEU A 1 103 ? 38.005 34.626 -28.595 1.00 76.69 103 LEU A N 1
ATOM 845 C CA . LEU A 1 103 ? 36.926 34.992 -27.671 1.00 76.69 103 LEU A CA 1
ATOM 846 C C . LEU A 1 103 ? 37.081 36.404 -27.082 1.00 76.69 103 LEU A C 1
ATOM 848 O O . LEU A 1 103 ? 36.069 37.056 -26.826 1.00 76.69 103 LEU A O 1
ATOM 852 N N . ALA A 1 104 ? 38.317 36.868 -26.861 1.00 76.12 104 ALA A N 1
ATOM 853 C CA . ALA A 1 104 ? 38.595 38.212 -26.353 1.00 76.12 104 ALA A CA 1
ATOM 854 C C . ALA A 1 104 ? 38.299 39.298 -27.400 1.00 76.12 104 ALA A C 1
ATOM 856 O O . ALA A 1 104 ? 37.724 40.326 -27.059 1.00 76.12 104 ALA A O 1
ATOM 857 N N . ASP A 1 105 ? 38.626 39.032 -28.666 1.00 69.69 105 ASP A N 1
ATOM 858 C CA . ASP A 1 105 ? 38.358 39.930 -29.798 1.00 69.69 105 ASP A CA 1
ATOM 859 C C . ASP A 1 105 ? 36.849 40.083 -30.075 1.00 69.69 105 ASP A C 1
ATOM 861 O O . ASP A 1 105 ? 36.368 41.151 -30.440 1.00 69.69 105 ASP A O 1
ATOM 865 N N . LEU A 1 106 ? 36.075 39.024 -29.808 1.00 70.38 106 LEU A N 1
ATOM 866 C CA . LEU A 1 106 ? 34.616 39.009 -29.963 1.00 70.38 106 LEU A CA 1
ATOM 867 C C . LEU A 1 106 ? 33.849 39.407 -28.687 1.00 70.38 106 LEU A C 1
ATOM 869 O O . LEU A 1 106 ? 32.618 39.385 -28.686 1.00 70.38 106 LEU A O 1
ATOM 873 N N . GLY A 1 107 ? 34.542 39.744 -27.592 1.00 61.84 107 GLY A N 1
ATOM 874 C CA . GLY A 1 107 ? 33.925 40.230 -26.349 1.00 61.84 107 GLY A CA 1
ATOM 875 C C . GLY A 1 107 ? 32.955 39.254 -25.658 1.00 61.84 107 GLY A C 1
ATOM 876 O O . GLY A 1 107 ? 32.122 39.682 -24.858 1.00 61.84 107 GLY A O 1
ATOM 877 N N . VAL A 1 108 ? 33.025 37.945 -25.938 1.00 58.66 108 VAL A N 1
ATOM 878 C CA . VAL A 1 108 ? 32.046 36.959 -25.435 1.00 58.66 108 VAL A CA 1
ATOM 879 C C . VAL A 1 108 ? 32.432 36.460 -24.036 1.00 58.66 108 VAL A C 1
ATOM 881 O O . VAL A 1 108 ? 33.164 35.478 -23.880 1.00 58.66 108 VAL A O 1
ATOM 884 N N . ALA A 1 109 ? 31.893 37.106 -22.999 1.00 46.72 109 ALA A N 1
ATOM 885 C CA . ALA A 1 109 ? 32.035 36.696 -21.601 1.00 46.72 109 ALA A CA 1
ATOM 886 C C . ALA A 1 109 ? 31.399 35.311 -21.343 1.00 46.72 109 ALA A C 1
ATOM 888 O O . ALA A 1 109 ? 30.182 35.171 -21.229 1.00 46.72 109 ALA A O 1
ATOM 889 N N . HIS A 1 110 ? 32.221 34.263 -21.238 1.00 51.81 110 HIS A N 1
ATOM 890 C CA . HIS A 1 110 ? 31.757 32.922 -20.876 1.00 51.81 110 HIS A CA 1
ATOM 891 C C . HIS A 1 110 ? 31.595 32.794 -19.356 1.00 51.81 110 HIS A C 1
ATOM 893 O O . HIS A 1 110 ? 32.575 32.744 -18.613 1.00 51.81 110 HIS A O 1
ATOM 899 N N . GLY A 1 111 ? 30.342 32.706 -18.903 1.00 47.00 111 GLY A N 1
ATOM 900 C CA . GLY A 1 111 ? 29.979 32.379 -17.525 1.00 47.00 111 GLY A CA 1
ATOM 901 C C . GLY A 1 111 ? 30.522 31.009 -17.110 1.00 47.00 111 GLY A C 1
ATOM 902 O O . GLY A 1 111 ? 30.089 29.973 -17.615 1.00 47.00 111 GLY A O 1
ATOM 903 N N . GLY A 1 112 ? 31.489 31.026 -16.193 1.00 42.41 112 GLY A N 1
ATOM 904 C CA . GLY A 1 112 ? 32.099 29.847 -15.587 1.00 42.41 112 GLY A CA 1
ATOM 905 C C . GLY A 1 112 ? 31.171 29.177 -14.572 1.00 42.41 112 GLY A C 1
ATOM 906 O O . GLY A 1 112 ? 30.578 29.833 -13.717 1.00 42.41 112 GLY A O 1
ATOM 907 N N . GLY A 1 113 ? 31.051 27.854 -14.688 1.00 39.59 113 GLY A N 1
ATOM 908 C CA . GLY A 1 113 ? 30.210 27.016 -13.842 1.00 39.59 113 GLY A CA 1
ATOM 909 C C . GLY A 1 113 ? 30.662 26.939 -12.381 1.00 39.59 113 GLY A C 1
ATOM 910 O O . GLY A 1 113 ? 31.850 26.976 -12.066 1.00 39.59 113 GLY A O 1
ATOM 911 N N . ARG A 1 114 ? 29.682 26.766 -11.487 1.00 39.16 114 ARG A N 1
ATOM 912 C CA . ARG A 1 114 ? 29.885 26.364 -10.092 1.00 39.16 114 ARG A CA 1
ATOM 913 C C . ARG A 1 114 ? 29.459 24.911 -9.919 1.00 39.16 114 ARG A C 1
ATOM 915 O O . ARG A 1 114 ? 28.290 24.583 -10.086 1.00 39.16 114 ARG A O 1
ATOM 922 N N . GLY A 1 115 ? 30.412 24.069 -9.537 1.00 38.38 115 GLY A N 1
ATOM 923 C CA . GLY A 1 115 ? 30.173 22.752 -8.966 1.00 38.38 115 GLY A CA 1
ATOM 924 C C . GLY A 1 115 ? 31.067 22.558 -7.744 1.00 38.38 115 GLY A C 1
ATOM 925 O O . GLY A 1 115 ? 32.274 22.755 -7.843 1.00 38.38 115 GLY A O 1
ATOM 926 N N . GLY A 1 116 ? 30.458 22.160 -6.623 1.00 38.50 116 GLY A N 1
ATOM 927 C CA . GLY A 1 116 ? 31.130 21.507 -5.495 1.00 38.50 116 GLY A CA 1
ATOM 928 C C . GLY A 1 116 ? 31.122 22.276 -4.172 1.00 38.50 116 GLY A C 1
ATOM 929 O O . GLY A 1 116 ? 31.939 23.167 -3.979 1.00 38.50 116 GLY A O 1
ATOM 930 N N . ASN A 1 117 ? 30.240 21.895 -3.240 1.00 44.88 117 ASN A N 1
ATOM 931 C CA . ASN A 1 117 ? 30.614 21.261 -1.963 1.00 44.88 117 ASN A CA 1
ATOM 932 C C . ASN A 1 117 ? 29.377 21.146 -1.048 1.00 44.88 117 ASN A C 1
ATOM 934 O O . ASN A 1 117 ? 28.725 22.137 -0.727 1.00 44.88 117 ASN A O 1
ATOM 938 N N . ALA A 1 118 ? 29.064 19.919 -0.641 1.00 43.66 118 ALA A N 1
ATOM 939 C CA . ALA A 1 118 ? 28.081 19.611 0.379 1.00 43.66 118 ALA A CA 1
ATOM 940 C C . ALA A 1 118 ? 28.753 19.651 1.755 1.00 43.66 118 ALA A C 1
ATOM 942 O O . ALA A 1 118 ? 29.529 18.760 2.054 1.00 43.66 118 ALA A O 1
ATOM 943 N N . GLN A 1 119 ? 28.412 20.618 2.607 1.00 44.62 119 GLN A N 1
ATOM 944 C CA . GLN A 1 119 ? 28.371 20.463 4.069 1.00 44.62 119 GLN A CA 1
ATOM 945 C C . GLN A 1 119 ? 27.835 21.762 4.686 1.00 44.62 119 GLN A C 1
ATOM 947 O O . GLN A 1 119 ? 28.414 22.823 4.482 1.00 44.62 119 GLN A O 1
ATOM 952 N N . GLY A 1 120 ? 26.753 21.691 5.466 1.00 35.38 120 GLY A N 1
ATOM 953 C CA . GLY A 1 120 ? 26.307 22.838 6.261 1.00 35.38 120 GLY A CA 1
ATOM 954 C C . GLY A 1 120 ? 24.828 22.809 6.606 1.00 35.38 120 GLY A C 1
ATOM 955 O O . GLY A 1 120 ? 23.985 23.205 5.816 1.00 35.38 120 GLY A O 1
ATOM 956 N N . ARG A 1 121 ? 24.533 22.322 7.808 1.00 45.91 121 ARG A N 1
ATOM 957 C CA . ARG A 1 121 ? 23.230 22.374 8.475 1.00 45.91 121 ARG A CA 1
ATOM 958 C C . ARG A 1 121 ? 22.863 23.838 8.755 1.00 45.91 121 ARG A C 1
ATOM 960 O O . ARG A 1 121 ? 23.688 24.527 9.341 1.00 45.91 121 ARG A O 1
ATOM 967 N N . SER A 1 122 ? 21.622 24.240 8.499 1.00 39.97 122 SER A N 1
ATOM 968 C CA . SER A 1 122 ? 20.832 25.026 9.459 1.00 39.97 122 SER A CA 1
ATOM 969 C C . SER A 1 122 ? 19.368 25.110 9.030 1.00 39.97 122 SER A C 1
ATOM 971 O O . SER A 1 122 ? 19.021 25.410 7.891 1.00 39.97 122 SER A O 1
ATOM 973 N N . CYS A 1 123 ? 18.517 24.776 9.989 1.00 53.22 123 CYS A N 1
ATOM 974 C CA . CYS A 1 123 ? 17.117 25.143 10.075 1.00 53.22 123 CYS A CA 1
ATOM 975 C C . CYS A 1 123 ? 16.991 26.645 10.371 1.00 53.22 123 CYS A C 1
ATOM 977 O O . CYS A 1 123 ? 17.709 27.124 11.241 1.00 53.22 123 CYS A O 1
ATOM 979 N N . ASP A 1 124 ? 16.108 27.327 9.643 1.00 40.81 124 ASP A N 1
ATOM 980 C CA . ASP A 1 124 ? 15.347 28.553 9.971 1.00 40.81 124 ASP A CA 1
ATOM 981 C C . ASP A 1 124 ? 14.825 29.080 8.619 1.00 40.81 124 ASP A C 1
ATOM 983 O O . ASP A 1 124 ? 15.570 29.099 7.649 1.00 40.81 124 ASP A O 1
ATOM 987 N N . GLY A 1 125 ? 13.589 29.483 8.369 1.00 37.44 125 GLY A N 1
ATOM 988 C CA . GLY A 1 125 ? 12.431 29.792 9.184 1.00 37.44 125 GLY A CA 1
ATOM 989 C C . GLY A 1 125 ? 11.545 30.698 8.310 1.00 37.44 125 GLY A C 1
ATOM 990 O O . GLY A 1 125 ? 12.054 31.568 7.616 1.00 37.44 125 GLY A O 1
ATOM 991 N N . GLY A 1 126 ? 10.229 30.474 8.325 1.00 37.47 126 GLY A N 1
ATOM 992 C CA . GLY A 1 126 ? 9.229 31.540 8.169 1.00 37.47 126 GLY A CA 1
ATOM 993 C C . GLY A 1 126 ? 8.902 32.138 6.786 1.00 37.47 126 GLY A C 1
ATOM 994 O O . GLY A 1 126 ? 9.651 32.942 6.253 1.00 37.47 126 GLY A O 1
ATOM 995 N N . ALA A 1 127 ? 7.629 31.933 6.403 1.00 39.62 127 ALA A N 1
ATOM 996 C CA . ALA A 1 127 ? 6.703 32.955 5.871 1.00 39.62 127 ALA A CA 1
ATOM 997 C C . ALA A 1 127 ? 6.872 33.356 4.372 1.00 39.62 127 ALA A C 1
ATOM 999 O O . ALA A 1 127 ? 7.973 33.552 3.896 1.00 39.62 127 ALA A O 1
ATOM 1000 N N . GLN A 1 128 ? 5.852 33.516 3.517 1.00 43.75 128 GLN A N 1
ATOM 1001 C CA . GLN A 1 128 ? 4.408 33.698 3.678 1.00 43.75 128 GLN A CA 1
ATOM 1002 C C . GLN A 1 128 ? 3.635 33.136 2.473 1.00 43.75 128 GLN A C 1
ATOM 1004 O O . GLN A 1 128 ? 4.124 33.075 1.348 1.00 43.75 128 GLN A O 1
ATOM 1009 N N . ALA A 1 129 ? 2.378 32.794 2.738 1.00 40.97 129 ALA A N 1
ATOM 1010 C CA . ALA A 1 129 ? 1.342 32.531 1.759 1.00 40.97 129 ALA A CA 1
ATOM 1011 C C . ALA A 1 129 ? 0.959 33.786 0.956 1.00 40.97 129 ALA A C 1
ATOM 1013 O O . ALA A 1 129 ? 0.717 34.830 1.552 1.00 40.97 129 ALA A O 1
ATOM 1014 N N . THR A 1 130 ? 0.701 33.628 -0.343 1.00 52.28 130 THR A N 1
ATOM 1015 C CA . THR A 1 130 ? -0.419 34.304 -1.016 1.00 52.28 130 THR A CA 1
ATOM 1016 C C . THR A 1 130 ? -1.091 33.332 -1.980 1.00 52.28 130 THR A C 1
ATOM 1018 O O . THR A 1 130 ? -0.491 32.399 -2.510 1.00 52.28 130 THR A O 1
ATOM 1021 N N . ARG A 1 131 ? -2.406 33.487 -2.089 1.00 46.88 131 ARG A N 1
ATOM 1022 C CA . ARG A 1 131 ? -3.340 32.573 -2.737 1.00 46.88 131 ARG A CA 1
ATOM 1023 C C . ARG A 1 131 ? -3.761 33.166 -4.090 1.00 46.88 131 ARG A C 1
ATOM 1025 O O . ARG A 1 131 ? -3.893 34.380 -4.180 1.00 46.88 131 ARG A O 1
ATOM 1032 N N . ARG A 1 132 ? -4.173 32.266 -4.995 1.00 38.69 132 ARG A N 1
ATOM 1033 C CA . ARG A 1 132 ? -5.405 32.337 -5.818 1.00 38.69 132 ARG A CA 1
ATOM 1034 C C . ARG A 1 132 ? -5.386 33.084 -7.169 1.00 38.69 132 ARG A C 1
ATOM 1036 O O . ARG A 1 132 ? -5.312 34.302 -7.201 1.00 38.69 132 ARG A O 1
ATOM 1043 N N . ALA A 1 133 ? -5.607 32.308 -8.241 1.00 44.16 133 ALA A N 1
ATOM 1044 C CA . ALA A 1 133 ? -6.576 32.498 -9.348 1.00 44.16 133 ALA A CA 1
ATOM 1045 C C . ALA A 1 133 ? -6.329 31.357 -10.370 1.00 44.16 133 ALA A C 1
ATOM 1047 O O . ALA A 1 133 ? -5.307 31.345 -11.042 1.00 44.16 133 ALA A O 1
ATOM 1048 N N . GLU A 1 134 ? -7.034 30.223 -10.360 1.00 44.78 134 GLU A N 1
ATOM 1049 C CA . GLU A 1 134 ? -8.389 30.000 -10.900 1.00 44.78 134 GLU A CA 1
ATOM 1050 C C . GLU A 1 134 ? -8.632 30.672 -12.264 1.00 44.78 134 GLU A C 1
ATOM 1052 O O . GLU A 1 134 ? -9.170 31.769 -12.326 1.00 44.78 134 GLU A O 1
ATOM 1057 N N . THR A 1 135 ? -8.301 29.977 -13.359 1.00 49.53 135 THR A N 1
ATOM 1058 C CA . THR A 1 135 ? -9.041 30.093 -14.628 1.00 49.53 135 THR A CA 1
ATOM 1059 C C . THR A 1 135 ? -9.281 28.695 -15.201 1.00 49.53 135 THR A C 1
ATOM 1061 O O . THR A 1 135 ? -8.449 28.101 -15.879 1.00 49.53 135 THR A O 1
ATOM 1064 N N . GLY A 1 136 ? -10.443 28.139 -14.860 1.00 39.16 136 GLY A N 1
ATOM 1065 C CA . GLY A 1 136 ? -11.085 27.105 -15.659 1.00 39.16 136 GLY A CA 1
ATOM 1066 C C . GLY A 1 136 ? -11.863 27.785 -16.783 1.00 39.16 136 GLY A C 1
ATOM 1067 O O . GLY A 1 136 ? -12.678 28.664 -16.517 1.00 39.16 136 GLY A O 1
ATOM 1068 N N . GLY A 1 137 ? -11.603 27.388 -18.026 1.00 36.78 137 GLY A N 1
ATOM 1069 C CA . GLY A 1 137 ? -12.370 27.792 -19.201 1.00 36.78 137 GLY A CA 1
ATOM 1070 C C . GLY A 1 137 ? -12.937 26.552 -19.876 1.00 36.78 137 GLY A C 1
ATOM 1071 O O . GLY A 1 137 ? -12.229 25.868 -20.608 1.00 36.78 137 GLY A O 1
ATOM 1072 N N . GLY A 1 138 ? -14.196 26.236 -19.577 1.00 37.69 138 GLY A N 1
ATOM 1073 C CA . GLY A 1 138 ? -14.980 25.239 -20.296 1.00 37.69 138 GLY A CA 1
ATOM 1074 C C . GLY A 1 138 ? -15.876 25.888 -21.352 1.00 37.69 138 GLY A C 1
ATOM 1075 O O . GLY A 1 138 ? -16.293 27.031 -21.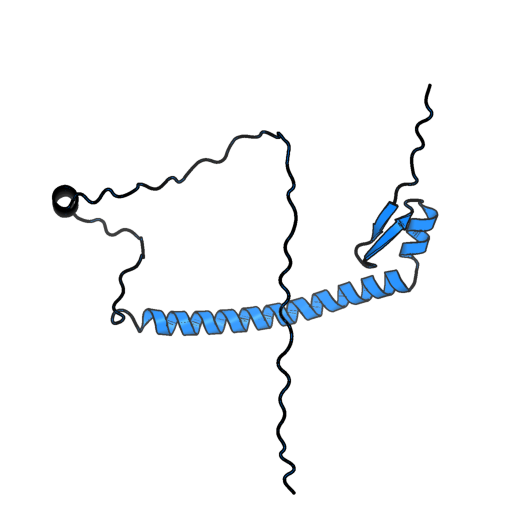190 1.00 37.69 138 GLY A O 1
ATOM 1076 N N . GLY A 1 139 ? -16.232 25.111 -22.380 1.00 36.00 139 GLY A N 1
ATOM 1077 C CA . GLY A 1 139 ? -17.447 25.326 -23.172 1.00 36.00 139 GLY A CA 1
ATOM 1078 C C . GLY A 1 139 ? -17.235 25.554 -24.668 1.00 36.00 139 GLY A C 1
ATOM 1079 O O . GLY A 1 139 ? -17.110 26.686 -25.111 1.00 36.00 139 GLY A O 1
ATOM 1080 N N . GLY A 1 140 ? -17.315 24.479 -25.457 1.00 36.47 140 GLY A N 1
ATOM 1081 C CA . GLY A 1 140 ? -17.493 24.533 -26.910 1.00 36.47 140 GLY A CA 1
ATOM 1082 C C . GLY A 1 140 ? -18.337 23.350 -27.375 1.00 36.47 140 GLY A C 1
ATOM 1083 O O . GLY A 1 140 ? -17.809 22.278 -27.646 1.00 36.47 140 GLY A O 1
ATOM 1084 N N . ARG A 1 141 ? -19.662 23.530 -27.385 1.00 46.31 141 ARG A N 1
ATOM 1085 C CA . ARG A 1 141 ? -20.648 22.593 -27.940 1.00 46.31 141 ARG A CA 1
ATOM 1086 C C . ARG A 1 141 ? -20.828 22.877 -29.438 1.00 46.31 141 ARG A C 1
ATOM 1088 O O . ARG A 1 141 ? -21.126 24.008 -29.796 1.00 46.31 141 ARG A O 1
ATOM 1095 N N . GLY A 1 142 ? -20.738 21.840 -30.262 1.00 42.69 142 GLY A N 1
ATOM 1096 C CA . GLY A 1 142 ? -21.223 21.756 -31.649 1.00 42.69 142 GLY A CA 1
ATOM 1097 C C . GLY A 1 142 ? -21.008 20.303 -32.092 1.00 42.69 142 GLY A C 1
ATOM 1098 O O . GLY A 1 142 ? -19.919 19.788 -31.886 1.00 42.69 142 GLY A O 1
ATOM 1099 N N . GLY A 1 143 ? -21.983 19.504 -32.523 1.00 41.81 143 GLY A N 1
ATOM 1100 C CA . GLY A 1 143 ? -23.174 19.797 -33.315 1.00 41.81 143 GLY A CA 1
ATOM 1101 C C . GLY A 1 143 ? -22.896 19.320 -34.745 1.00 41.81 143 GLY A C 1
ATOM 1102 O O . GLY A 1 143 ? -22.209 20.032 -35.466 1.00 41.81 143 GLY A O 1
ATOM 1103 N N . GLY A 1 144 ? -23.374 18.128 -35.130 1.00 44.62 144 GLY A N 1
ATOM 1104 C CA . GLY A 1 144 ? -23.302 17.652 -36.520 1.00 44.62 144 GLY A CA 1
ATOM 1105 C C . GLY A 1 144 ? -23.366 16.130 -36.699 1.00 44.62 144 GLY A C 1
ATOM 1106 O O . GLY A 1 144 ? -22.441 15.421 -36.321 1.00 44.62 144 GLY A O 1
ATOM 1107 N N . ASP A 1 145 ? -24.477 15.686 -37.278 1.00 45.50 145 ASP A N 1
ATOM 1108 C CA . ASP A 1 145 ? -24.882 14.372 -37.785 1.00 45.50 145 ASP A CA 1
ATOM 1109 C C . ASP A 1 145 ? -23.825 13.484 -38.469 1.00 45.50 145 ASP A C 1
ATOM 1111 O O . ASP A 1 145 ? -22.987 13.967 -39.225 1.00 45.50 145 ASP A O 1
ATOM 1115 N N . ALA A 1 146 ? -23.997 12.161 -38.327 1.00 50.75 146 ALA A N 1
ATOM 1116 C CA . ALA A 1 146 ? -23.945 11.209 -39.447 1.00 50.75 146 ALA A CA 1
ATOM 1117 C C . ALA A 1 146 ? -24.459 9.828 -38.997 1.00 50.75 146 ALA A C 1
ATOM 1119 O O . ALA A 1 146 ? -23.727 9.021 -38.422 1.00 50.75 146 ALA A O 1
ATOM 1120 N N . ALA A 1 147 ? -25.735 9.562 -39.271 1.00 50.34 147 ALA A N 1
ATOM 1121 C CA . ALA A 1 147 ? -26.241 8.207 -39.424 1.00 50.34 147 ALA A CA 1
ATOM 1122 C C . ALA A 1 147 ? -25.850 7.719 -40.826 1.00 50.34 147 ALA A C 1
ATOM 1124 O O . ALA A 1 147 ? -26.218 8.354 -41.813 1.00 50.34 147 ALA A O 1
ATOM 1125 N N . THR A 1 148 ? -25.139 6.596 -40.910 1.00 57.47 148 THR A N 1
ATOM 1126 C CA . THR A 1 148 ? -25.016 5.829 -42.151 1.00 57.47 148 THR A CA 1
ATOM 1127 C C . THR A 1 148 ? -25.524 4.423 -41.885 1.00 57.47 148 THR A C 1
ATOM 1129 O O . THR A 1 148 ? -25.108 3.762 -40.932 1.00 57.47 148 THR A O 1
ATOM 1132 N N . VAL A 1 149 ? -26.496 4.079 -42.721 1.00 56.69 149 VAL A N 1
ATOM 1133 C CA . VAL A 1 149 ? -27.168 2.797 -42.930 1.00 56.69 149 VAL A CA 1
ATOM 1134 C C . VAL A 1 149 ? -26.232 1.705 -43.433 1.00 56.69 149 VAL A C 1
ATOM 1136 O O . VAL A 1 149 ? -25.235 2.045 -44.108 1.00 56.69 149 VAL A O 1
#

Sequence (149 aa):
MSEYWKSTPKYWCKHCSCYVRDTKLERQNHEATARHQGAIKRSLRELHRTHEREERDKERARREIARLNGVVSKDGPNASNPAKSATRATSSETDLKRQRQQLADLGVAHGGGRGGNAQGRSCDGGAQATRRAETGGGGGRGGGDAATV

Organism: NCBI:txid1399860

Secondary structure (DSSP, 8-state):
------PPPEEEETTTTEEEE--HHHHHHHHHSHHHHHHHHHHHHHHHHHHHHHHHHHHHHHHHHHHHHHHHHHS-S-S-------------HHHHHHHHHHHHHTT------------------------------------------